Protein AF-A0A2H0ULR6-F1 (afdb_monomer_lite)

pLDDT: mean 86.57, std 10.35, range [51.44, 96.69]

Structure (mmCIF, N/CA/C/O backbone):
data_AF-A0A2H0ULR6-F1
#
_entry.id   AF-A0A2H0ULR6-F1
#
loop_
_atom_site.group_PDB
_atom_site.id
_atom_site.type_symbol
_atom_site.label_atom_id
_atom_site.label_alt_id
_atom_site.label_comp_id
_atom_site.label_asym_id
_atom_site.label_entity_id
_atom_site.label_seq_id
_atom_site.pdbx_PDB_ins_code
_atom_site.Cartn_x
_atom_site.Cartn_y
_atom_site.Cartn_z
_atom_site.occupancy
_atom_site.B_iso_or_equiv
_atom_site.auth_seq_id
_atom_site.auth_comp_id
_atom_site.auth_asym_id
_atom_site.auth_atom_id
_atom_site.pdbx_PDB_model_num
ATOM 1 N N . MET A 1 1 ? 26.123 5.578 -53.111 1.00 65.00 1 MET A N 1
ATOM 2 C CA . MET A 1 1 ? 24.997 4.638 -52.892 1.00 65.00 1 MET A CA 1
ATOM 3 C C . MET A 1 1 ? 25.231 3.738 -51.674 1.00 65.00 1 MET A C 1
ATOM 5 O O . MET A 1 1 ? 24.586 3.959 -50.663 1.00 65.00 1 MET A O 1
ATOM 9 N N . LYS A 1 2 ? 26.193 2.799 -51.699 1.00 77.12 2 LYS A N 1
ATOM 10 C CA . LYS A 1 2 ? 26.443 1.846 -50.588 1.00 77.12 2 LYS A CA 1
ATOM 11 C C . LYS A 1 2 ? 26.828 2.505 -49.249 1.00 77.12 2 LYS A C 1
ATOM 13 O O . LYS A 1 2 ? 26.344 2.092 -48.205 1.00 77.12 2 LYS A O 1
ATOM 18 N N . PHE A 1 3 ? 27.630 3.572 -49.294 1.00 84.50 3 PHE A N 1
ATOM 19 C CA . PHE A 1 3 ? 28.044 4.327 -48.100 1.00 84.50 3 PHE A CA 1
ATOM 20 C C . PHE A 1 3 ? 26.871 5.046 -47.407 1.00 84.50 3 PHE A C 1
ATOM 22 O O . PHE A 1 3 ? 26.762 5.017 -46.187 1.00 84.50 3 PHE A O 1
ATOM 29 N N . PHE A 1 4 ? 25.949 5.621 -48.188 1.00 88.00 4 PHE A N 1
ATOM 30 C CA . PHE A 1 4 ? 24.734 6.261 -47.668 1.00 88.00 4 PHE A CA 1
ATOM 31 C C . PHE A 1 4 ? 23.785 5.249 -47.018 1.00 88.00 4 PHE A C 1
ATOM 33 O O . PHE A 1 4 ? 23.234 5.530 -45.960 1.00 88.00 4 PHE A O 1
ATOM 40 N N . PHE A 1 5 ? 23.649 4.052 -47.600 1.00 89.88 5 PHE A N 1
ATOM 41 C CA . PHE A 1 5 ? 22.881 2.962 -46.992 1.00 89.88 5 PHE A CA 1
ATOM 42 C C . PHE A 1 5 ? 23.477 2.498 -45.658 1.00 89.88 5 PHE A C 1
ATOM 44 O O . PHE A 1 5 ? 22.733 2.301 -44.703 1.00 89.88 5 PHE A O 1
ATOM 51 N N . GLY A 1 6 ? 24.806 2.373 -45.568 1.00 92.69 6 GLY A N 1
ATOM 52 C CA . GLY A 1 6 ? 25.475 2.037 -44.309 1.00 92.69 6 GLY A CA 1
ATOM 53 C C . GLY A 1 6 ? 25.241 3.090 -43.225 1.00 92.69 6 GLY A C 1
ATOM 54 O O . GLY A 1 6 ? 24.914 2.748 -42.093 1.00 92.69 6 GLY A O 1
ATOM 55 N N . LEU A 1 7 ? 25.330 4.372 -43.588 1.00 93.38 7 LEU A N 1
ATOM 56 C CA . LEU A 1 7 ? 25.133 5.485 -42.657 1.00 93.38 7 LEU A CA 1
ATOM 57 C C . LEU A 1 7 ? 23.677 5.585 -42.174 1.00 93.38 7 LEU A C 1
ATOM 59 O O . LEU A 1 7 ? 23.428 5.800 -40.991 1.00 93.38 7 LEU A O 1
ATOM 63 N N . PHE A 1 8 ? 22.718 5.343 -43.070 1.00 95.06 8 PHE A N 1
ATOM 64 C CA . PHE A 1 8 ? 21.298 5.254 -42.734 1.00 95.06 8 PHE A CA 1
ATOM 65 C C . PHE A 1 8 ? 21.002 4.092 -41.777 1.00 95.06 8 PHE A C 1
ATOM 67 O O . PHE A 1 8 ? 20.304 4.268 -40.780 1.00 95.06 8 PHE A O 1
ATOM 74 N N . PHE A 1 9 ? 21.580 2.916 -42.031 1.00 95.00 9 PHE A N 1
ATOM 75 C CA . PHE A 1 9 ? 21.400 1.752 -41.164 1.00 95.00 9 PHE A CA 1
ATOM 76 C C . PHE A 1 9 ? 21.995 1.979 -39.767 1.00 95.00 9 PHE A C 1
ATOM 78 O O . PHE A 1 9 ? 21.403 1.594 -38.761 1.00 95.00 9 PHE A O 1
ATOM 85 N N . LEU A 1 10 ? 23.133 2.672 -39.695 1.00 95.19 10 LEU A N 1
ATOM 86 C CA . LEU A 1 10 ? 23.792 3.020 -38.438 1.00 95.19 10 LEU A CA 1
ATOM 87 C C . LEU A 1 10 ? 22.984 4.050 -37.632 1.00 95.19 10 LEU A C 1
ATOM 89 O O . LEU A 1 10 ? 22.884 3.929 -36.413 1.00 95.19 10 LEU A O 1
ATOM 93 N N . ALA A 1 11 ? 22.332 5.003 -38.306 1.00 95.19 11 ALA A N 1
ATOM 94 C CA . ALA A 1 11 ? 21.410 5.942 -37.668 1.00 95.19 11 ALA A CA 1
ATOM 95 C C . ALA A 1 11 ? 20.167 5.238 -37.094 1.00 95.19 11 ALA A C 1
ATOM 97 O O . ALA A 1 11 ? 19.770 5.519 -35.963 1.00 95.19 11 ALA A O 1
ATOM 98 N N . ILE A 1 12 ? 19.590 4.279 -37.829 1.00 96.19 12 ILE A N 1
ATOM 99 C CA . ILE A 1 12 ? 18.461 3.466 -37.346 1.00 96.19 12 ILE A CA 1
ATOM 100 C C . ILE A 1 12 ? 18.866 2.628 -36.130 1.00 96.19 12 ILE A C 1
ATOM 102 O O . ILE A 1 12 ? 18.133 2.591 -35.144 1.00 96.19 12 ILE A O 1
ATOM 106 N N . LEU A 1 13 ? 20.037 1.988 -36.170 1.00 95.31 13 LEU A N 1
ATOM 107 C CA . LEU A 1 13 ? 20.560 1.221 -35.037 1.00 95.31 13 LEU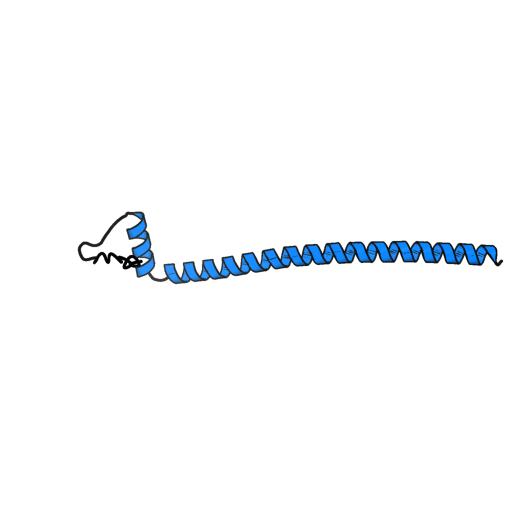 A CA 1
ATOM 108 C C . LEU A 1 13 ? 20.779 2.101 -33.803 1.00 95.31 13 LEU A C 1
ATOM 110 O O . LEU A 1 13 ? 20.403 1.703 -32.702 1.00 95.31 13 LEU A O 1
ATOM 114 N N . GLY A 1 14 ? 21.328 3.305 -33.984 1.00 95.50 14 GLY A N 1
ATOM 115 C CA . GLY A 1 14 ? 21.478 4.276 -32.902 1.00 95.50 14 GLY A CA 1
ATOM 116 C C . GLY A 1 14 ? 20.135 4.672 -32.286 1.00 95.50 14 GLY A C 1
ATOM 117 O O . GLY A 1 14 ? 19.995 4.674 -31.066 1.00 95.50 14 GLY A O 1
ATOM 118 N N . PHE A 1 15 ? 19.126 4.932 -33.119 1.00 96.19 15 PHE A N 1
ATOM 119 C CA . PHE A 1 15 ? 17.779 5.272 -32.659 1.00 96.19 15 PHE A CA 1
ATOM 120 C C . PHE A 1 15 ? 17.078 4.113 -31.927 1.00 96.19 15 PHE A C 1
ATOM 122 O O . PHE A 1 15 ? 16.426 4.316 -30.905 1.00 96.19 15 PHE A O 1
ATOM 129 N N . LEU A 1 16 ? 17.234 2.878 -32.409 1.00 95.44 16 LEU A N 1
ATOM 130 C CA . LEU A 1 16 ? 16.704 1.690 -31.734 1.00 95.44 16 LEU A CA 1
ATOM 131 C C . LEU A 1 16 ? 17.375 1.467 -30.375 1.00 95.44 16 LEU A C 1
ATOM 133 O O . LEU A 1 16 ? 16.700 1.115 -29.409 1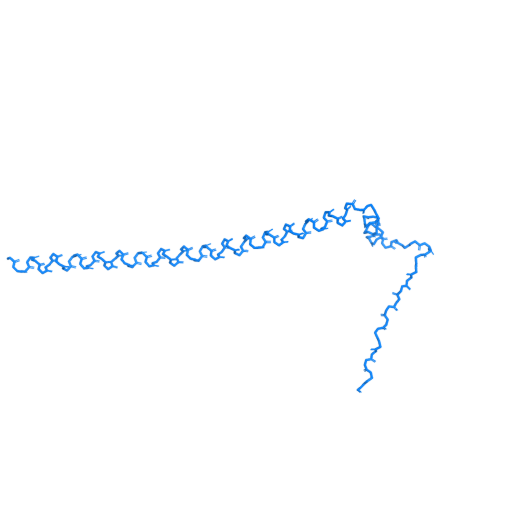.00 95.44 16 LEU A O 1
ATOM 137 N N . ALA A 1 17 ? 18.685 1.703 -30.282 1.00 94.56 17 ALA A N 1
ATOM 138 C CA . ALA A 1 17 ? 19.421 1.569 -29.031 1.00 94.56 17 ALA A CA 1
ATOM 139 C C . ALA A 1 17 ? 18.945 2.578 -27.973 1.00 94.56 17 ALA A C 1
ATOM 141 O O . ALA A 1 17 ? 18.757 2.201 -26.815 1.00 94.56 17 ALA A O 1
ATOM 142 N N . THR A 1 18 ? 18.696 3.835 -28.357 1.00 94.19 18 THR A N 1
ATOM 143 C CA . THR A 1 18 ? 18.184 4.848 -27.420 1.00 94.19 18 THR A CA 1
ATOM 144 C C . THR A 1 18 ? 16.756 4.544 -26.976 1.00 94.19 18 THR A C 1
ATOM 146 O O . THR A 1 18 ? 16.466 4.654 -25.783 1.00 94.19 18 THR A O 1
ATOM 149 N N . GLN A 1 19 ? 15.885 4.090 -27.885 1.00 94.38 19 GLN A N 1
ATOM 150 C CA . GLN A 1 19 ? 14.538 3.645 -27.518 1.00 94.38 19 GLN A CA 1
ATOM 151 C C . GLN A 1 19 ? 14.563 2.460 -26.557 1.00 94.38 19 GLN A C 1
ATOM 153 O O . GLN A 1 19 ? 13.852 2.471 -25.554 1.00 94.38 19 GLN A O 1
ATOM 158 N N . LEU A 1 20 ? 15.393 1.452 -26.830 1.00 93.88 20 LEU A N 1
ATOM 159 C CA . LEU A 1 20 ? 15.486 0.272 -25.978 1.00 93.88 20 LEU A CA 1
ATOM 160 C C . LEU A 1 20 ? 15.992 0.636 -24.577 1.00 93.88 20 LEU A C 1
ATOM 162 O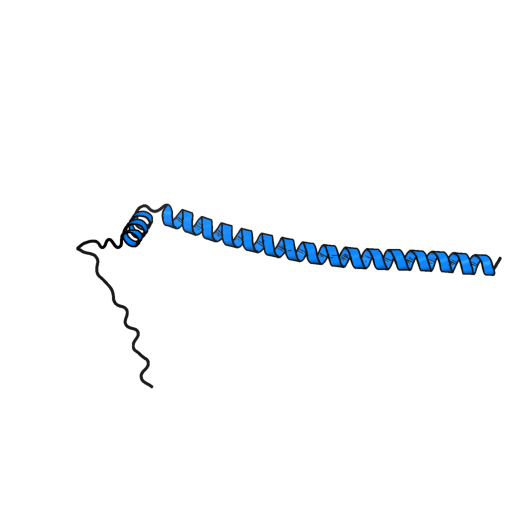 O . LEU A 1 20 ? 15.482 0.121 -23.583 1.00 93.88 20 LEU A O 1
ATOM 166 N N . TYR A 1 21 ? 16.964 1.548 -24.496 1.00 93.19 21 TYR A N 1
ATOM 167 C CA . TYR A 1 21 ? 17.471 2.050 -23.224 1.00 93.19 21 TYR A CA 1
ATOM 168 C C . TYR A 1 21 ? 16.388 2.797 -22.436 1.00 93.19 21 TYR A C 1
ATOM 170 O O . TYR A 1 21 ? 16.152 2.470 -21.275 1.00 93.19 21 TYR A O 1
ATOM 178 N N . SER A 1 22 ? 15.681 3.731 -23.082 1.00 92.12 22 SER A N 1
ATOM 179 C CA . SER A 1 22 ? 14.580 4.484 -22.468 1.00 92.12 22 SER A CA 1
ATOM 180 C C . SER A 1 22 ? 13.465 3.559 -21.978 1.00 92.12 22 SER A C 1
ATOM 182 O O . SER A 1 22 ? 13.020 3.677 -20.836 1.00 92.12 22 SER A O 1
ATOM 184 N N . LEU A 1 23 ? 13.059 2.579 -22.790 1.00 91.94 23 LEU A N 1
ATOM 185 C CA . LEU A 1 23 ? 12.032 1.615 -22.404 1.00 91.94 23 LEU A CA 1
ATOM 186 C C . LEU A 1 23 ? 12.448 0.843 -21.148 1.00 91.94 23 LEU A C 1
ATOM 188 O O . LEU A 1 23 ? 11.660 0.714 -20.214 1.00 91.94 23 LEU A O 1
ATOM 192 N N . ARG A 1 24 ? 13.708 0.399 -21.087 1.00 90.62 24 ARG A N 1
ATOM 193 C CA . ARG A 1 24 ? 14.239 -0.334 -19.935 1.00 90.62 24 ARG A CA 1
ATOM 194 C C . ARG A 1 24 ? 14.260 0.524 -18.668 1.00 90.62 24 ARG A C 1
ATOM 196 O O . ARG A 1 24 ? 13.858 0.043 -17.609 1.00 90.62 24 ARG A O 1
ATOM 203 N N . THR A 1 25 ? 14.670 1.789 -18.769 1.00 89.88 25 THR A N 1
ATOM 204 C CA . THR A 1 25 ? 14.660 2.707 -17.619 1.00 89.88 25 THR A CA 1
ATOM 205 C C . THR A 1 25 ? 13.244 2.992 -17.137 1.00 89.88 25 THR A C 1
ATOM 207 O O . THR A 1 25 ? 12.995 2.934 -15.938 1.00 89.88 25 THR A O 1
ATOM 210 N N . HIS A 1 26 ? 12.294 3.202 -18.052 1.00 88.62 26 HIS A N 1
ATOM 211 C CA . HIS A 1 26 ? 10.897 3.414 -17.681 1.00 88.62 26 HIS A CA 1
ATOM 212 C C . HIS A 1 26 ? 10.310 2.186 -16.986 1.00 88.62 26 HIS A C 1
ATOM 214 O O . HIS A 1 26 ? 9.694 2.326 -15.936 1.00 88.62 26 HIS A O 1
ATOM 220 N N . THR A 1 27 ? 10.554 0.978 -17.505 1.00 86.06 27 THR A N 1
ATOM 221 C CA . THR A 1 27 ? 10.067 -0.249 -16.856 1.00 86.06 27 THR A CA 1
ATOM 222 C C . THR A 1 27 ? 10.625 -0.445 -15.449 1.00 86.06 27 THR A C 1
ATOM 224 O O . THR A 1 27 ? 9.891 -0.893 -14.576 1.00 86.06 27 THR A O 1
ATOM 227 N N . ALA A 1 28 ? 11.889 -0.082 -15.206 1.00 88.62 28 ALA A N 1
ATOM 228 C CA . ALA A 1 28 ? 12.472 -0.150 -13.868 1.00 88.62 28 ALA A CA 1
ATOM 229 C C . ALA A 1 28 ? 11.772 0.829 -12.915 1.00 88.62 28 ALA A C 1
ATOM 231 O O . ALA A 1 28 ? 11.271 0.415 -11.877 1.00 88.62 28 ALA A O 1
ATOM 232 N N . THR A 1 29 ? 11.623 2.093 -13.322 1.00 89.12 29 THR A N 1
ATOM 233 C CA . THR A 1 29 ? 10.946 3.112 -12.509 1.00 89.12 29 THR A CA 1
ATOM 234 C C . THR A 1 29 ? 9.486 2.761 -12.216 1.00 89.12 29 THR A C 1
ATOM 236 O O . THR A 1 29 ? 9.030 2.951 -11.093 1.00 89.12 29 THR A O 1
ATOM 239 N N . TYR A 1 30 ? 8.745 2.223 -13.191 1.00 88.44 30 TYR A N 1
ATOM 240 C CA . TYR A 1 30 ? 7.361 1.798 -12.964 1.00 88.44 30 TYR A CA 1
ATOM 241 C C . TYR A 1 30 ? 7.268 0.617 -11.995 1.00 88.44 30 TYR A C 1
ATOM 243 O O . TYR A 1 30 ? 6.357 0.585 -11.174 1.00 88.44 30 TYR A O 1
ATOM 251 N N . ASN A 1 31 ? 8.204 -0.332 -12.059 1.00 88.50 31 ASN A N 1
ATOM 252 C CA . ASN A 1 31 ? 8.242 -1.444 -11.112 1.00 88.50 31 ASN A CA 1
ATOM 253 C C . ASN A 1 31 ? 8.557 -0.971 -9.690 1.00 88.50 31 ASN A C 1
ATOM 255 O O . ASN A 1 31 ? 7.920 -1.442 -8.751 1.00 88.50 31 ASN A O 1
ATOM 259 N N . ASP A 1 32 ? 9.479 -0.019 -9.535 1.00 90.31 32 ASP A N 1
ATOM 260 C CA . ASP A 1 32 ? 9.812 0.551 -8.228 1.00 90.31 32 ASP A CA 1
ATOM 261 C C . ASP A 1 32 ? 8.603 1.285 -7.625 1.00 90.31 32 ASP A C 1
ATOM 263 O O . ASP A 1 32 ? 8.231 1.030 -6.480 1.00 90.31 32 ASP A O 1
ATOM 267 N N . GLN A 1 33 ? 7.913 2.108 -8.424 1.00 90.25 33 GLN A N 1
ATOM 268 C CA . GLN A 1 33 ? 6.690 2.803 -8.001 1.00 90.25 33 GLN A CA 1
ATOM 269 C C . GLN A 1 33 ? 5.557 1.831 -7.653 1.00 90.25 33 GLN A C 1
ATOM 271 O O . GLN A 1 33 ? 4.846 2.030 -6.671 1.00 90.25 33 GLN A O 1
ATOM 276 N N . LEU A 1 34 ? 5.384 0.755 -8.426 1.00 90.56 34 LEU A N 1
ATOM 277 C CA . LEU A 1 34 ? 4.406 -0.289 -8.107 1.00 90.56 34 LEU A CA 1
ATOM 278 C C . LEU A 1 34 ? 4.736 -0.995 -6.788 1.00 90.56 34 LEU A C 1
ATOM 280 O O . LEU A 1 34 ? 3.820 -1.324 -6.033 1.00 90.56 34 LEU A O 1
ATOM 284 N N . GLY A 1 35 ? 6.021 -1.216 -6.502 1.00 91.25 35 GLY A N 1
ATOM 285 C CA . GLY A 1 35 ? 6.475 -1.760 -5.226 1.00 91.25 35 GLY A CA 1
ATOM 286 C C . GLY A 1 35 ? 6.147 -0.835 -4.054 1.00 91.25 35 GLY A C 1
ATOM 287 O O . GLY A 1 35 ? 5.599 -1.291 -3.051 1.00 91.25 35 GLY A O 1
ATOM 288 N N . GLU A 1 36 ? 6.421 0.461 -4.204 1.00 92.69 36 GLU A N 1
ATOM 289 C CA . GLU A 1 36 ? 6.131 1.482 -3.192 1.00 92.69 36 GLU A CA 1
ATOM 290 C C . GLU A 1 36 ? 4.625 1.599 -2.917 1.00 92.69 36 GLU A C 1
ATOM 292 O O . GLU A 1 36 ? 4.193 1.442 -1.774 1.00 92.69 36 GLU A O 1
ATOM 297 N N . PHE A 1 37 ? 3.805 1.747 -3.963 1.00 92.06 37 PHE A N 1
ATOM 298 C CA . PHE A 1 37 ? 2.349 1.815 -3.813 1.00 92.06 37 PHE A CA 1
ATOM 299 C C . PHE A 1 37 ? 1.754 0.522 -3.249 1.00 92.06 37 PHE A C 1
ATOM 301 O O . PHE A 1 37 ? 0.796 0.563 -2.479 1.00 92.06 37 PHE A O 1
ATOM 308 N N . GLY A 1 38 ? 2.316 -0.638 -3.602 1.00 93.25 38 GLY A N 1
ATOM 309 C CA . GLY A 1 38 ? 1.904 -1.921 -3.037 1.00 93.25 38 GLY A CA 1
ATOM 310 C C . GLY A 1 38 ? 2.185 -2.015 -1.536 1.00 93.25 38 GLY A C 1
ATOM 311 O O . GLY A 1 38 ? 1.333 -2.482 -0.774 1.00 93.25 38 GLY A O 1
ATOM 312 N N . ALA A 1 39 ? 3.353 -1.539 -1.099 1.00 94.19 39 ALA A N 1
ATOM 313 C CA . ALA A 1 39 ? 3.723 -1.501 0.311 1.00 94.19 39 ALA A CA 1
ATOM 314 C C . ALA A 1 39 ? 2.823 -0.541 1.106 1.00 94.19 39 ALA A C 1
ATOM 316 O O . ALA A 1 39 ? 2.294 -0.924 2.152 1.00 94.19 39 ALA A O 1
ATOM 317 N N . GLU A 1 40 ? 2.586 0.664 0.583 1.00 94.88 40 GLU A N 1
ATOM 318 C CA . GLU A 1 40 ? 1.705 1.658 1.202 1.00 94.88 40 GLU A CA 1
ATOM 319 C C . GLU A 1 40 ? 0.261 1.144 1.308 1.00 94.88 40 GLU A C 1
ATOM 321 O O . GLU A 1 40 ? -0.350 1.204 2.375 1.00 94.88 40 GLU A O 1
ATOM 326 N N . ALA A 1 41 ? -0.267 0.534 0.243 1.00 94.38 41 ALA A N 1
ATOM 327 C CA . ALA A 1 41 ? -1.602 -0.058 0.256 1.00 94.38 41 ALA A CA 1
ATOM 328 C C . ALA A 1 41 ? -1.729 -1.192 1.288 1.00 94.38 41 ALA A C 1
ATOM 330 O O . ALA A 1 41 ? -2.746 -1.293 1.978 1.00 94.38 41 ALA A O 1
ATOM 331 N N . SER A 1 42 ? -0.701 -2.037 1.425 1.00 94.75 42 SER A N 1
ATOM 332 C CA . SER A 1 42 ? -0.676 -3.104 2.432 1.00 94.75 42 SER A CA 1
ATOM 333 C C . SER A 1 42 ? -0.656 -2.546 3.857 1.00 94.75 42 SER A C 1
ATOM 335 O O . SER A 1 42 ? -1.340 -3.081 4.735 1.00 94.75 42 SER A O 1
ATOM 337 N N . LEU A 1 43 ? 0.103 -1.474 4.092 1.00 96.69 43 LEU A N 1
ATOM 338 C CA . 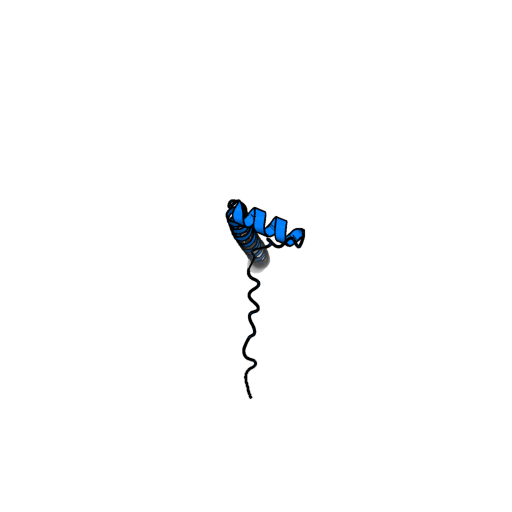LEU A 1 43 ? 0.177 -0.798 5.386 1.00 96.69 43 LEU A CA 1
ATOM 339 C C . LEU A 1 43 ? -1.169 -0.163 5.749 1.00 96.69 43 LEU A C 1
ATOM 341 O O . LEU A 1 43 ? -1.723 -0.476 6.802 1.00 96.69 43 LEU A O 1
ATOM 345 N N . LEU A 1 44 ? -1.766 0.599 4.831 1.00 95.75 44 LEU A N 1
ATOM 346 C CA . LEU A 1 44 ? -3.096 1.187 5.014 1.00 95.75 44 LEU A CA 1
ATOM 347 C C . LEU A 1 44 ? -4.171 0.121 5.256 1.00 95.75 44 LEU A C 1
ATOM 349 O O . LEU A 1 44 ? -5.079 0.311 6.065 1.00 95.75 44 LEU A O 1
ATOM 353 N N . GLN A 1 45 ? -4.081 -1.031 4.587 1.00 96.25 45 GLN A N 1
ATOM 354 C CA . GLN A 1 45 ? -5.014 -2.130 4.823 1.00 96.25 45 GLN A CA 1
ATOM 355 C C . GLN A 1 45 ? -4.841 -2.733 6.224 1.00 96.25 45 GLN A C 1
ATOM 357 O O . GLN A 1 45 ? -5.835 -3.085 6.864 1.00 96.25 45 GLN A O 1
ATOM 362 N N . ALA A 1 46 ? -3.603 -2.867 6.706 1.00 96.12 46 ALA A N 1
ATOM 363 C CA . ALA A 1 46 ? -3.327 -3.345 8.056 1.00 96.12 46 ALA A CA 1
ATOM 364 C C . ALA A 1 46 ? -3.858 -2.370 9.116 1.00 96.12 46 ALA A C 1
ATOM 366 O O . ALA A 1 46 ? -4.588 -2.800 10.010 1.00 96.12 46 ALA A O 1
ATOM 367 N N . GLU A 1 47 ? -3.595 -1.073 8.956 1.00 96.31 47 GLU A N 1
ATOM 368 C CA . GLU A 1 47 ? -4.128 -0.021 9.827 1.00 96.31 47 GLU A CA 1
ATOM 369 C C . GLU A 1 47 ? -5.657 -0.010 9.826 1.00 96.31 47 GLU A C 1
ATOM 371 O O . GLU A 1 47 ? -6.284 0.029 10.881 1.00 96.31 47 GLU A O 1
ATOM 376 N N . ASN A 1 48 ? -6.291 -0.133 8.656 1.00 96.50 48 ASN A N 1
ATOM 377 C CA . ASN A 1 48 ? -7.748 -0.173 8.576 1.00 96.50 48 ASN A CA 1
ATOM 378 C C . ASN A 1 48 ? -8.334 -1.387 9.312 1.00 96.50 48 ASN A C 1
ATOM 380 O O . ASN A 1 48 ? -9.368 -1.267 9.970 1.00 96.50 48 ASN A O 1
ATOM 384 N N . ARG A 1 49 ? -7.682 -2.556 9.225 1.00 96.25 49 ARG A N 1
ATOM 385 C CA . ARG A 1 49 ? -8.091 -3.749 9.984 1.00 96.25 49 ARG A CA 1
ATOM 386 C C . ARG A 1 49 ? -7.972 -3.518 11.486 1.00 96.25 49 ARG A C 1
ATOM 388 O O . ARG A 1 49 ? -8.918 -3.840 12.198 1.00 96.25 49 ARG A O 1
ATOM 395 N N . GLN A 1 50 ? -6.863 -2.944 11.943 1.00 96.12 50 GLN A N 1
ATOM 396 C CA . GLN A 1 50 ? -6.652 -2.641 13.356 1.00 96.12 50 GLN A CA 1
ATOM 397 C C . GLN A 1 50 ? -7.687 -1.635 13.871 1.00 96.12 50 GLN A C 1
ATOM 399 O O . GLN A 1 50 ? -8.381 -1.916 14.839 1.00 96.12 50 GLN A O 1
ATOM 404 N N . LEU A 1 51 ? -7.902 -0.528 13.159 1.00 96.12 51 LEU A N 1
ATOM 405 C CA . LEU A 1 51 ? -8.900 0.474 13.539 1.00 96.12 51 LEU A CA 1
ATOM 406 C C . LEU A 1 51 ? -10.316 -0.107 13.606 1.00 96.12 51 LEU A C 1
ATOM 408 O O . LEU A 1 51 ? -11.097 0.258 14.478 1.00 96.12 51 LEU A O 1
ATOM 412 N N . ARG A 1 52 ? -10.669 -1.035 12.708 1.00 95.44 52 ARG A N 1
ATOM 413 C CA . ARG A 1 52 ? -11.958 -1.742 12.778 1.00 95.44 52 ARG A CA 1
ATOM 414 C C . ARG A 1 52 ? -12.062 -2.636 14.007 1.00 95.44 52 ARG A C 1
ATOM 416 O O . ARG A 1 52 ? -13.136 -2.700 14.598 1.00 95.44 52 ARG A O 1
ATOM 423 N N . GLN A 1 53 ? -10.981 -3.322 14.371 1.00 94.19 53 GLN A N 1
ATOM 424 C CA . GLN A 1 53 ? -10.933 -4.139 15.583 1.00 94.19 53 GLN A CA 1
ATOM 425 C C . GLN A 1 53 ? -11.077 -3.266 16.828 1.00 94.19 53 GLN A C 1
ATOM 427 O O . GLN A 1 53 ? -11.897 -3.582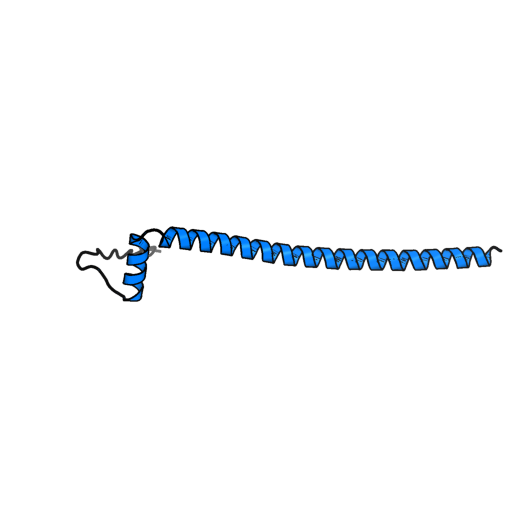 17.684 1.00 94.19 53 GLN A O 1
ATOM 432 N N . ASP A 1 54 ? -10.370 -2.139 16.880 1.00 91.88 54 ASP A N 1
ATOM 433 C CA . ASP A 1 54 ? -10.464 -1.178 17.978 1.00 91.88 54 ASP A CA 1
ATOM 434 C C . ASP A 1 54 ? -11.884 -0.617 18.088 1.00 91.88 54 ASP A C 1
ATOM 436 O O . ASP A 1 54 ? -12.489 -0.654 19.156 1.00 91.88 54 ASP A O 1
ATOM 440 N N . LEU A 1 55 ? -12.476 -0.176 16.973 1.00 93.19 55 LEU A N 1
ATOM 441 C CA . LEU A 1 55 ? -13.863 0.293 16.946 1.00 93.19 55 LEU A CA 1
ATOM 442 C C . LEU A 1 55 ? -14.835 -0.778 17.444 1.00 93.19 55 LEU A C 1
ATOM 444 O O . LEU A 1 55 ? -15.750 -0.467 18.202 1.00 93.19 55 LEU A O 1
ATOM 448 N N . GLN A 1 56 ? -14.643 -2.035 17.048 1.00 93.56 56 GLN A N 1
ATOM 449 C CA . GLN A 1 56 ? -15.480 -3.132 17.519 1.00 93.56 56 GLN A CA 1
ATOM 450 C C . GLN A 1 56 ? -15.280 -3.396 19.017 1.00 93.56 56 GLN A C 1
ATOM 452 O O . GLN A 1 56 ? -16.261 -3.604 19.729 1.00 93.56 56 GLN A O 1
ATOM 457 N N . TYR A 1 57 ? -14.044 -3.348 19.511 1.00 91.19 57 TYR A N 1
ATOM 458 C CA . TYR A 1 57 ? -13.734 -3.502 20.930 1.00 91.19 57 TYR A CA 1
ATOM 459 C C . TYR A 1 57 ? -14.401 -2.403 21.763 1.00 91.19 57 TYR A C 1
ATOM 461 O O . TYR A 1 57 ? -15.140 -2.713 22.697 1.00 91.19 57 TYR A O 1
ATOM 469 N N . TYR A 1 58 ? -14.226 -1.139 21.370 1.00 90.62 58 TYR A N 1
ATOM 470 C CA . TYR A 1 58 ? -14.794 0.023 22.058 1.00 90.62 58 TYR A CA 1
ATOM 471 C C . TYR A 1 58 ? -16.300 0.201 21.851 1.00 90.62 58 TYR A C 1
ATOM 473 O O . TYR A 1 58 ? -16.927 0.926 22.617 1.00 90.62 58 TYR A O 1
ATOM 481 N N . SER A 1 59 ? -16.901 -0.462 20.858 1.00 89.75 59 SER A N 1
ATOM 482 C CA . SER A 1 59 ? -18.361 -0.469 20.689 1.00 89.75 59 SER A CA 1
ATOM 483 C C . SER A 1 59 ? -19.098 -1.210 21.810 1.00 89.75 59 SER A C 1
ATOM 485 O O . SER A 1 59 ? -20.307 -1.055 21.950 1.00 89.75 59 SER A O 1
ATOM 487 N N . GLN A 1 60 ? -18.387 -2.022 22.598 1.00 92.25 60 GLN A N 1
ATOM 488 C CA . GLN A 1 60 ? -18.939 -2.693 23.769 1.00 92.25 60 GLN A CA 1
ATOM 489 C C . GLN A 1 60 ? -18.691 -1.829 25.010 1.00 92.25 60 GLN A C 1
ATOM 491 O O . GLN A 1 60 ? -17.544 -1.637 25.418 1.00 92.25 60 GLN A O 1
ATOM 496 N N . ASP A 1 61 ? -19.769 -1.354 25.639 1.00 88.75 61 ASP A N 1
ATOM 497 C CA . ASP A 1 61 ? -19.712 -0.462 26.809 1.00 88.75 61 ASP A CA 1
ATOM 498 C C . ASP A 1 61 ? -18.858 -1.024 27.963 1.00 88.75 61 ASP A C 1
ATOM 500 O O . ASP A 1 61 ? -18.173 -0.275 28.661 1.00 88.75 61 ASP A O 1
ATOM 504 N N . GLU A 1 62 ? -18.843 -2.349 28.145 1.00 87.62 62 GLU A N 1
ATOM 505 C CA . GLU A 1 62 ? -18.024 -3.030 29.158 1.00 87.62 62 GLU A CA 1
ATOM 506 C C . GLU A 1 62 ? -16.516 -2.849 28.919 1.00 87.62 62 GLU A C 1
ATOM 508 O O . GLU A 1 62 ? -15.768 -2.558 29.856 1.00 87.62 62 GLU A O 1
ATOM 513 N N . ASN A 1 63 ? -16.067 -2.965 27.666 1.00 88.38 63 ASN A N 1
ATOM 514 C CA . ASN A 1 63 ? -14.664 -2.772 27.289 1.00 88.38 63 ASN A CA 1
ATOM 515 C C . ASN A 1 63 ? -14.257 -1.303 27.414 1.00 88.38 63 ASN A C 1
ATOM 517 O O . ASN A 1 63 ? -13.166 -0.999 27.897 1.00 88.38 63 ASN A O 1
ATOM 521 N N . LEU A 1 64 ? -15.155 -0.386 27.044 1.00 86.12 64 LEU A N 1
ATOM 522 C CA . LEU A 1 64 ? -14.935 1.046 27.217 1.00 86.12 64 LEU A CA 1
ATOM 523 C C . LEU A 1 64 ? -14.776 1.408 28.701 1.00 86.12 64 LEU A C 1
ATOM 525 O O . LEU A 1 64 ? -13.844 2.120 29.080 1.00 86.12 64 LEU A O 1
ATOM 529 N N . ALA A 1 65 ? -15.646 0.875 29.562 1.00 85.00 65 ALA A N 1
ATOM 530 C CA . ALA A 1 65 ? -15.551 1.064 31.004 1.00 85.00 65 ALA A CA 1
ATOM 531 C C . ALA A 1 65 ? -14.261 0.462 31.579 1.00 85.00 65 ALA A C 1
ATOM 533 O O . ALA A 1 65 ? -13.657 1.055 32.475 1.00 85.00 65 ALA A O 1
ATOM 534 N N . LYS A 1 66 ? -13.818 -0.689 31.064 1.00 85.44 66 LYS A N 1
ATOM 535 C CA . LYS A 1 66 ? -12.560 -1.327 31.463 1.00 85.44 66 LYS A CA 1
ATOM 536 C C . LYS A 1 66 ? -11.350 -0.447 31.150 1.00 85.44 66 LYS A C 1
ATOM 538 O O . LYS A 1 66 ? -10.526 -0.251 32.041 1.00 85.44 66 LYS A O 1
ATOM 543 N N . GLU A 1 67 ? -11.270 0.134 29.952 1.00 85.38 67 GLU A N 1
ATOM 544 C CA . GLU A 1 67 ? -10.147 1.018 29.608 1.00 85.38 67 GLU A CA 1
ATOM 545 C C . GLU A 1 67 ? -10.168 2.343 30.365 1.00 85.38 67 GLU A C 1
ATOM 547 O O . GLU A 1 67 ? -9.126 2.804 30.829 1.00 85.38 67 GLU A O 1
ATOM 552 N N . LEU A 1 68 ? -11.350 2.921 30.597 1.00 84.81 68 LEU A N 1
ATOM 553 C CA . LEU A 1 68 ? -11.472 4.091 31.468 1.00 84.81 68 LEU A CA 1
ATOM 554 C C . LEU A 1 68 ? -10.970 3.776 32.884 1.00 84.81 68 LEU A C 1
ATOM 556 O O . LEU A 1 68 ? -10.174 4.525 33.447 1.00 84.81 68 LEU A O 1
ATOM 560 N N . ARG A 1 69 ? -11.378 2.641 33.461 1.00 84.88 69 ARG A N 1
ATOM 561 C CA . ARG A 1 69 ? -10.901 2.208 34.784 1.00 84.88 69 ARG A CA 1
ATOM 562 C C . ARG A 1 69 ? -9.390 1.987 34.804 1.00 84.88 69 ARG A C 1
ATOM 564 O O . ARG A 1 69 ? -8.739 2.439 35.745 1.00 84.88 69 ARG A O 1
ATOM 571 N N . ALA A 1 70 ? -8.829 1.368 33.764 1.00 84.19 70 ALA A N 1
ATOM 572 C CA . ALA A 1 70 ? -7.389 1.176 33.624 1.00 84.19 70 ALA A CA 1
ATOM 573 C C . ALA A 1 70 ? -6.632 2.516 33.580 1.00 84.19 70 ALA A C 1
ATOM 575 O O . ALA A 1 70 ? -5.646 2.682 34.297 1.00 84.19 70 ALA A O 1
ATOM 576 N N . GLN A 1 71 ? -7.132 3.503 32.827 1.00 84.94 71 GLN A N 1
ATOM 577 C CA . GLN A 1 71 ? -6.512 4.828 32.707 1.00 84.94 71 GLN A CA 1
ATOM 578 C C . GLN A 1 71 ? -6.457 5.591 34.041 1.00 84.94 71 GLN A C 1
ATOM 580 O O . GLN A 1 71 ? -5.488 6.302 34.309 1.00 84.94 71 GLN A O 1
ATOM 585 N N . PHE A 1 72 ? -7.465 5.419 34.901 1.00 85.50 72 PHE A N 1
ATOM 586 C CA . PHE A 1 72 ? -7.519 6.037 36.232 1.00 85.50 72 PHE A CA 1
ATOM 587 C C . PHE A 1 72 ? -6.975 5.139 37.358 1.00 85.50 72 PHE A C 1
ATOM 589 O O . PHE A 1 72 ? -7.094 5.503 38.529 1.00 85.50 72 PHE A O 1
ATOM 596 N N . ASN A 1 73 ? -6.378 3.980 37.037 1.00 75.81 73 ASN A N 1
ATOM 597 C CA . ASN A 1 73 ? -5.962 2.956 38.010 1.00 75.81 73 ASN A CA 1
ATOM 598 C C . ASN A 1 73 ? -7.076 2.565 39.004 1.00 75.81 73 ASN A C 1
ATOM 600 O O . ASN A 1 73 ? -6.819 2.222 40.161 1.00 75.81 73 ASN A O 1
ATOM 604 N N . TYR A 1 74 ? -8.330 2.620 38.564 1.00 76.12 74 TYR A N 1
ATOM 605 C CA . TYR A 1 74 ? -9.483 2.289 39.386 1.00 76.12 74 TYR A CA 1
ATOM 606 C C . TYR A 1 74 ? -9.745 0.781 39.334 1.00 76.12 74 TYR A C 1
ATOM 608 O O . TYR A 1 74 ? -9.936 0.223 38.256 1.00 76.12 74 TYR A O 1
ATOM 616 N N . ARG A 1 75 ? -9.788 0.126 40.498 1.00 71.06 75 ARG A N 1
ATOM 617 C CA . ARG A 1 75 ? -10.174 -1.287 40.639 1.00 71.06 75 ARG A CA 1
ATOM 618 C C . ARG A 1 75 ? -11.487 -1.390 41.392 1.00 71.06 75 ARG A C 1
ATOM 620 O O . ARG A 1 75 ? -11.677 -0.684 42.385 1.00 71.06 75 ARG A O 1
ATOM 627 N N . ALA A 1 76 ? -12.384 -2.258 40.932 1.00 72.19 76 ALA A N 1
ATOM 628 C CA . ALA A 1 76 ? -13.630 -2.480 41.656 1.00 72.19 76 ALA A CA 1
ATOM 629 C C . ALA A 1 76 ? -13.343 -3.232 42.978 1.00 72.19 76 ALA A C 1
ATOM 631 O O . ALA A 1 76 ? -12.431 -4.062 43.014 1.00 72.19 76 ALA A O 1
ATOM 632 N N . PRO A 1 77 ? -14.079 -2.961 44.075 1.00 71.50 77 PRO A N 1
ATOM 633 C CA . PRO A 1 77 ? -13.822 -3.575 45.386 1.00 71.50 77 PRO A CA 1
ATOM 634 C C . PRO A 1 77 ? -13.877 -5.113 45.395 1.00 71.50 77 PRO A C 1
ATOM 636 O O . PRO A 1 77 ? -13.315 -5.750 46.281 1.00 71.50 77 PRO A O 1
ATOM 639 N N . ASP A 1 78 ? -14.567 -5.701 44.422 1.00 75.38 78 ASP A N 1
ATOM 640 C CA . ASP A 1 78 ? -14.815 -7.128 44.219 1.00 75.38 78 ASP A CA 1
ATOM 641 C C . ASP A 1 78 ? -13.958 -7.756 43.098 1.00 75.38 78 ASP A C 1
ATOM 643 O O . ASP A 1 78 ? -14.092 -8.946 42.794 1.00 75.38 78 ASP A O 1
ATOM 647 N N . GLU A 1 79 ? -13.049 -6.990 42.489 1.00 69.19 79 GLU A N 1
ATOM 648 C CA . GLU A 1 79 ? -12.232 -7.438 41.362 1.00 69.19 79 GLU A CA 1
ATOM 649 C C . GLU A 1 79 ? -11.107 -8.385 41.819 1.00 69.19 79 GLU A C 1
ATOM 651 O O . GLU A 1 79 ? -10.187 -8.010 42.552 1.00 69.19 79 GLU A O 1
ATOM 656 N N . LYS A 1 80 ? -11.168 -9.650 41.386 1.00 70.31 80 LYS A N 1
ATOM 657 C CA . LYS A 1 80 ? -10.168 -10.669 41.736 1.00 70.31 80 LYS A CA 1
ATOM 658 C C . LYS A 1 80 ? -8.882 -10.451 40.935 1.00 70.31 80 LYS A C 1
ATOM 660 O O . LYS A 1 80 ? -8.859 -10.645 39.723 1.00 70.31 80 LYS A O 1
ATOM 665 N N . LEU A 1 81 ? -7.794 -10.102 41.622 1.00 69.31 81 LEU A N 1
ATOM 666 C CA . LEU A 1 81 ? -6.457 -10.050 41.030 1.00 69.31 81 LEU A CA 1
ATOM 667 C C . LEU A 1 81 ? -5.926 -11.478 40.829 1.00 69.31 81 LEU A C 1
ATOM 669 O O . LEU A 1 81 ? -5.619 -12.171 41.799 1.00 69.31 81 LEU A O 1
ATOM 673 N N . PHE A 1 82 ? -5.781 -11.907 39.577 1.00 69.06 82 PHE A N 1
ATOM 674 C CA . PHE A 1 82 ? -5.095 -13.154 39.243 1.00 69.06 82 PHE A CA 1
ATOM 675 C C . PHE A 1 82 ? -3.612 -12.868 38.994 1.00 69.06 82 PHE A C 1
ATOM 677 O O . PHE A 1 82 ? -3.257 -12.218 38.014 1.00 69.06 82 PHE A O 1
ATOM 684 N N . ILE A 1 83 ? -2.739 -13.347 39.883 1.00 66.19 83 ILE A N 1
ATOM 685 C CA . ILE A 1 83 ? -1.289 -13.319 39.664 1.00 66.19 83 ILE A CA 1
ATOM 686 C C . ILE A 1 83 ? -0.916 -14.623 38.956 1.00 66.19 83 ILE A C 1
ATOM 688 O O . ILE A 1 83 ? -0.894 -15.685 39.575 1.00 66.19 83 ILE A O 1
ATOM 692 N N . LEU A 1 84 ? -0.649 -14.550 37.650 1.00 70.81 84 LEU A N 1
ATOM 693 C CA . LEU A 1 84 ? -0.062 -15.664 36.909 1.00 70.81 84 LEU A CA 1
ATOM 694 C C . LEU A 1 84 ? 1.439 -15.714 37.197 1.00 70.81 84 LEU A C 1
ATOM 696 O O . LEU A 1 84 ? 2.208 -14.899 36.693 1.00 70.81 84 LEU A O 1
ATOM 700 N N . VAL A 1 85 ? 1.848 -16.678 38.018 1.00 76.00 85 VAL A N 1
ATOM 701 C CA . VAL A 1 85 ? 3.257 -17.033 38.199 1.00 76.00 85 VAL A CA 1
ATOM 702 C C . VAL A 1 85 ? 3.559 -18.168 37.226 1.00 76.00 85 VAL A C 1
ATOM 704 O O . VAL A 1 85 ? 3.024 -19.265 37.383 1.00 76.00 85 VAL A O 1
ATOM 707 N N . SER A 1 86 ? 4.389 -17.913 36.210 1.00 70.75 86 SER A N 1
ATOM 708 C CA . SER A 1 86 ? 4.974 -19.008 35.428 1.00 70.75 86 SER A CA 1
ATOM 709 C C . SER A 1 86 ? 5.836 -19.851 36.366 1.00 70.75 86 SER A C 1
ATOM 711 O O . SER A 1 86 ? 6.676 -19.264 37.057 1.00 70.75 86 SER A O 1
ATOM 713 N N . PRO A 1 87 ? 5.676 -21.187 36.403 1.00 72.75 87 PRO A N 1
ATOM 714 C CA . PRO A 1 87 ? 6.662 -22.032 37.053 1.00 72.75 87 PRO A CA 1
ATOM 715 C C . PRO A 1 87 ? 7.987 -21.767 36.338 1.00 72.75 87 PRO A C 1
ATOM 717 O O . PRO A 1 87 ? 8.100 -21.984 35.129 1.00 72.75 87 PRO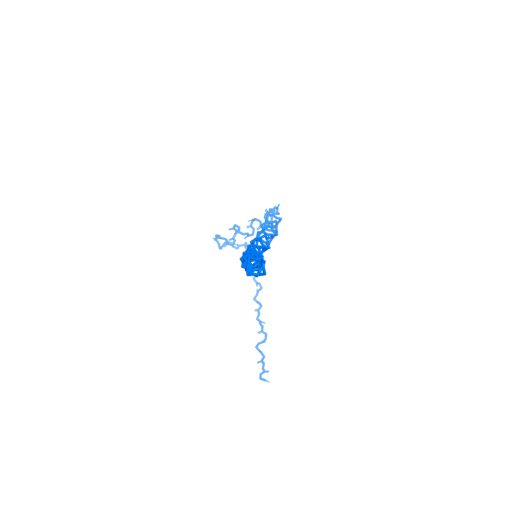 A O 1
ATOM 720 N N . GLN A 1 88 ? 8.946 -21.176 37.055 1.00 64.94 88 GLN A N 1
ATOM 721 C CA . GLN A 1 88 ? 10.313 -21.084 36.563 1.00 64.94 88 GLN A CA 1
ATOM 722 C C . GLN A 1 88 ? 10.734 -22.514 36.246 1.00 64.94 88 GLN A C 1
ATOM 724 O O . GLN A 1 88 ? 10.531 -23.403 37.070 1.00 64.94 88 GLN A O 1
ATOM 729 N N . GLY A 1 89 ? 11.190 -22.738 35.014 1.00 63.19 89 GLY A N 1
ATOM 730 C CA . GLY A 1 89 ? 11.732 -24.027 34.622 1.00 63.19 89 GLY A CA 1
ATOM 731 C C . GLY A 1 89 ? 12.870 -24.363 35.571 1.00 63.19 89 GLY A C 1
ATOM 732 O O . GLY A 1 89 ? 13.890 -23.676 35.561 1.00 63.19 89 GLY A O 1
ATOM 733 N N . ASP A 1 90 ? 12.641 -25.368 36.409 1.00 60.22 90 ASP A N 1
ATOM 734 C CA . ASP A 1 90 ? 13.703 -26.083 37.091 1.00 60.22 90 ASP A CA 1
ATOM 735 C C . ASP A 1 90 ? 14.558 -26.747 35.997 1.00 60.22 90 ASP A C 1
ATOM 737 O O . ASP A 1 90 ? 14.035 -27.517 35.190 1.00 60.22 90 ASP A O 1
ATOM 741 N N . GLU A 1 91 ? 15.817 -26.303 35.949 1.00 51.44 91 GLU A N 1
ATOM 742 C CA . GLU A 1 91 ? 17.024 -26.802 35.255 1.00 51.44 91 GLU A CA 1
ATOM 743 C C . GLU A 1 91 ? 16.901 -27.943 34.224 1.00 51.44 91 GLU A C 1
ATOM 745 O O . GLU A 1 91 ? 16.518 -29.083 34.576 1.00 51.44 91 GLU A O 1
#

Secondary structure (DSSP, 8-state):
-HHHHHHHHHHHHHHHHHHHHHHHHHHHHHHHHHHHHHHHHHHHHHHHHHHHHHHHHHTSHHHHHHHHHHHTT---TT-------------

Radius of gyration: 33.17 Å; chains: 1; bounding box: 48×33×98 Å

Organism: NCBI:txid1974587

Foldseek 3Di:
DVVVVVVVVVVVVVVVVVVVVVVVVVVVVVVVVVVVVVVVVVVVVVVVVVVVVVCVQCVDVVSVVVVVCVVVVHDDPPDDDDDDDDPDDDD

Sequence (91 aa):
MKFFFGLFFLAILGFLATQLYSLRTHTATYNDQLGEFGAEASLLQAENRQLRQDLQYYSQDENLAKELRAQFNYRAPDEKLFILVSPQGDE